Protein AF-A0A7Y4U387-F1 (afdb_monomer_lite)

Radius of gyration: 13.77 Å; chains: 1; bounding box: 35×34×28 Å

Secondary structure (DSSP, 8-state):
--GGGT-EEEEEEEEEETTEEEEEEEEE-TT---HHHHHHHHHHHHHHHHHHT---S-EEEEEE--TT-----SHHHHHHS--

Structure (mmCIF, N/CA/C/O backbone):
data_AF-A0A7Y4U387-F1
#
_entry.id   AF-A0A7Y4U387-F1
#
loop_
_atom_site.group_PDB
_atom_site.id
_atom_site.type_symbol
_atom_site.label_atom_id
_atom_site.label_alt_id
_atom_site.label_comp_id
_atom_site.label_asym_id
_atom_site.label_entity_id
_atom_site.label_seq_id
_atom_site.pdbx_PDB_ins_code
_atom_site.Cartn_x
_atom_site.Cartn_y
_atom_site.Cartn_z
_atom_site.occupancy
_atom_site.B_iso_or_equiv
_atom_site.auth_seq_id
_atom_site.auth_comp_id
_atom_site.auth_asym_id
_atom_site.auth_atom_id
_atom_site.pdbx_PDB_model_num
ATOM 1 N N . MET A 1 1 ? -15.289 -11.374 -0.708 1.00 53.47 1 MET A N 1
ATOM 2 C CA . MET A 1 1 ? -13.833 -11.187 -0.954 1.00 53.47 1 MET A CA 1
ATOM 3 C C . MET A 1 1 ? -13.326 -9.818 -0.482 1.00 53.47 1 MET A C 1
ATOM 5 O O . MET A 1 1 ? -12.848 -9.795 0.634 1.00 53.47 1 MET A O 1
ATOM 9 N N . ILE A 1 2 ? -13.550 -8.662 -1.125 1.00 52.62 2 ILE A N 1
ATOM 10 C CA . ILE A 1 2 ? -13.313 -7.338 -0.462 1.00 52.62 2 ILE A CA 1
ATOM 11 C C . ILE A 1 2 ? -14.639 -6.686 -0.014 1.00 52.62 2 ILE A C 1
ATOM 13 O O . ILE A 1 2 ? -14.732 -6.074 1.048 1.00 52.62 2 ILE A O 1
ATOM 17 N N . ALA A 1 3 ? -15.718 -6.957 -0.753 1.00 48.28 3 ALA A N 1
ATOM 18 C CA . ALA A 1 3 ? -17.064 -6.458 -0.468 1.00 48.28 3 ALA A CA 1
ATOM 19 C C . ALA A 1 3 ? -17.721 -7.034 0.806 1.00 48.28 3 ALA A C 1
ATOM 21 O O . ALA A 1 3 ? -18.705 -6.481 1.283 1.00 48.28 3 ALA A O 1
ATOM 22 N N . GLU A 1 4 ? -17.201 -8.126 1.376 1.00 53.00 4 GLU A N 1
ATOM 23 C CA . GLU A 1 4 ? -17.861 -8.820 2.499 1.00 53.00 4 GLU A CA 1
ATOM 24 C C . GLU A 1 4 ? -17.485 -8.278 3.886 1.00 53.00 4 GLU A C 1
ATOM 26 O O . GLU A 1 4 ? -18.136 -8.622 4.865 1.00 53.00 4 GLU A O 1
ATOM 31 N N . ALA A 1 5 ? -16.479 -7.402 3.984 1.00 61.41 5 ALA A N 1
ATOM 32 C CA . ALA A 1 5 ? -16.034 -6.814 5.255 1.00 61.41 5 ALA A CA 1
ATOM 33 C C . ALA A 1 5 ? -16.325 -5.304 5.377 1.00 61.41 5 ALA A C 1
ATOM 35 O O . ALA A 1 5 ? -15.852 -4.659 6.318 1.00 61.41 5 ALA A O 1
ATOM 36 N N . GLY A 1 6 ? -17.053 -4.725 4.410 1.00 72.94 6 GLY A N 1
ATOM 37 C CA . GLY A 1 6 ? -17.281 -3.276 4.324 1.00 72.94 6 GLY A CA 1
ATOM 38 C C . GLY A 1 6 ? -16.005 -2.462 4.073 1.00 72.94 6 GLY A C 1
ATOM 39 O O . GLY A 1 6 ? -15.990 -1.261 4.323 1.00 72.94 6 GLY A O 1
ATOM 40 N N . ILE A 1 7 ? -14.926 -3.118 3.631 1.00 81.75 7 ILE A N 1
ATOM 41 C CA . ILE A 1 7 ? -13.667 -2.474 3.258 1.00 81.75 7 ILE A CA 1
ATOM 42 C C . ILE A 1 7 ? -13.792 -2.031 1.800 1.00 81.75 7 ILE A C 1
ATOM 44 O O . ILE A 1 7 ? -14.084 -2.832 0.917 1.00 81.75 7 ILE A O 1
ATOM 48 N N . GLU A 1 8 ? -13.571 -0.749 1.547 1.00 81.69 8 GLU A N 1
ATOM 49 C CA . GLU A 1 8 ? -13.640 -0.136 0.226 1.00 81.69 8 GLU A CA 1
ATOM 50 C C . GLU A 1 8 ? -12.233 0.201 -0.280 1.00 81.69 8 GLU A C 1
ATOM 52 O O . GLU A 1 8 ? -11.362 0.653 0.468 1.00 81.69 8 GLU A O 1
ATOM 57 N N . LEU A 1 9 ? -12.010 0.025 -1.584 1.00 82.62 9 LEU A N 1
ATOM 58 C CA . LEU A 1 9 ? -10.782 0.474 -2.231 1.00 82.62 9 LEU A CA 1
ATOM 59 C C . LEU A 1 9 ? -10.831 1.988 -2.449 1.00 82.62 9 LEU A C 1
ATOM 61 O O . LEU A 1 9 ? -11.342 2.480 -3.459 1.00 82.62 9 LEU A O 1
ATOM 65 N N . TRP A 1 10 ? -10.261 2.722 -1.500 1.00 83.00 10 TRP A N 1
ATOM 66 C CA . TRP A 1 10 ? -10.185 4.176 -1.514 1.00 83.00 10 TRP A CA 1
ATOM 67 C C . TRP A 1 10 ? -9.334 4.698 -2.671 1.00 83.00 10 TRP A C 1
ATOM 69 O O . TRP A 1 10 ? -9.750 5.602 -3.394 1.00 83.00 10 TRP A O 1
ATOM 79 N N . GLY A 1 11 ? -8.168 4.112 -2.929 1.00 82.44 11 GLY A N 1
ATOM 80 C CA . GLY A 1 11 ? -7.269 4.605 -3.973 1.00 82.44 11 GLY A CA 1
ATOM 81 C C . GLY A 1 11 ? -6.308 3.550 -4.490 1.00 82.44 11 GLY A C 1
ATOM 82 O O . GLY A 1 11 ? -5.981 2.606 -3.780 1.00 82.44 11 GLY A O 1
ATOM 83 N N . ILE A 1 12 ? -5.861 3.743 -5.728 1.00 86.38 12 ILE A N 1
ATOM 84 C CA . ILE A 1 12 ? -4.777 2.985 -6.352 1.00 86.38 12 ILE A CA 1
ATOM 85 C C . ILE A 1 12 ? -3.822 4.006 -6.967 1.00 86.38 12 ILE A C 1
ATOM 87 O O . ILE A 1 12 ? -4.274 4.917 -7.661 1.00 86.38 12 ILE A O 1
ATOM 91 N N . ASP A 1 13 ? -2.529 3.845 -6.722 1.00 86.94 13 ASP A N 1
ATOM 92 C CA . ASP A 1 13 ? -1.463 4.629 -7.340 1.00 86.94 13 ASP A CA 1
ATOM 93 C C . ASP A 1 13 ? -0.353 3.680 -7.801 1.00 86.94 13 ASP A C 1
ATOM 95 O O . ASP A 1 13 ? 0.067 2.803 -7.046 1.00 86.94 13 ASP A O 1
ATOM 99 N N . PHE A 1 14 ? 0.098 3.823 -9.046 1.00 87.69 14 PHE A N 1
ATOM 100 C CA . PHE A 1 14 ? 1.189 3.023 -9.597 1.00 87.69 14 PHE A CA 1
ATOM 101 C C . PHE A 1 14 ? 2.219 3.936 -10.243 1.00 87.69 14 PHE A C 1
ATOM 103 O O . PHE A 1 14 ? 1.953 4.552 -11.277 1.00 87.69 14 PHE A O 1
ATOM 110 N N . ARG A 1 15 ? 3.391 4.049 -9.619 1.00 88.31 15 ARG A N 1
ATOM 111 C CA . ARG A 1 15 ? 4.417 5.003 -10.048 1.00 88.31 15 ARG A CA 1
ATOM 112 C C . ARG A 1 15 ? 5.831 4.542 -9.696 1.00 88.31 15 ARG A C 1
ATOM 114 O O . ARG A 1 15 ? 6.003 3.745 -8.771 1.00 88.31 15 ARG A O 1
ATOM 121 N N . PRO A 1 16 ? 6.855 5.033 -10.411 1.00 89.12 16 PRO A N 1
ATOM 122 C CA . PRO A 1 16 ? 8.235 4.770 -10.047 1.00 89.12 16 PRO A CA 1
ATOM 123 C C . PRO A 1 16 ? 8.644 5.629 -8.840 1.00 89.12 16 PRO A C 1
ATOM 125 O O . PRO A 1 16 ? 8.493 6.849 -8.852 1.00 89.12 16 PRO A O 1
ATOM 128 N N . GLU A 1 17 ? 9.214 5.003 -7.813 1.00 90.88 17 GLU A N 1
ATOM 129 C CA . GLU A 1 17 ? 9.784 5.658 -6.634 1.00 90.88 17 GLU A CA 1
ATOM 130 C C . GLU A 1 17 ? 11.166 5.064 -6.338 1.00 90.88 17 GLU A C 1
ATOM 132 O O . GLU A 1 17 ? 11.323 3.847 -6.274 1.00 90.88 17 GLU A O 1
ATOM 137 N N . LEU A 1 18 ? 12.189 5.909 -6.157 1.00 89.25 18 LEU A N 1
ATOM 138 C CA . LEU A 1 18 ? 13.551 5.485 -5.776 1.00 89.25 18 LEU A CA 1
ATOM 139 C C . LEU A 1 18 ? 14.112 4.316 -6.621 1.00 89.25 18 LEU A C 1
ATOM 141 O O . LEU A 1 1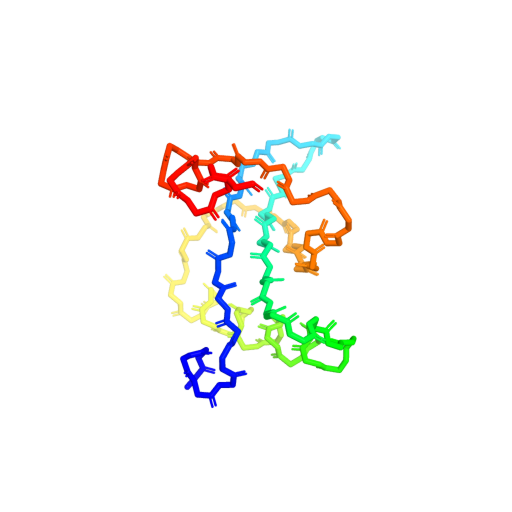8 ? 14.783 3.425 -6.103 1.00 89.25 18 LEU A O 1
ATOM 145 N N . GLY A 1 19 ? 13.820 4.305 -7.926 1.00 87.38 19 GLY A N 1
ATOM 146 C CA . GLY A 1 19 ? 14.314 3.288 -8.860 1.00 87.38 19 GLY A CA 1
ATOM 147 C C . GLY A 1 19 ? 13.537 1.964 -8.876 1.00 87.38 19 GLY A C 1
ATOM 148 O O . GLY A 1 19 ? 13.991 1.018 -9.515 1.00 87.38 19 GLY A O 1
ATOM 149 N N . ARG A 1 20 ? 12.375 1.877 -8.218 1.00 88.25 20 ARG A N 1
ATOM 150 C CA . ARG A 1 20 ? 11.463 0.722 -8.291 1.00 88.25 20 ARG A CA 1
ATOM 151 C C . ARG A 1 20 ? 10.037 1.161 -8.603 1.00 88.25 20 ARG A C 1
ATOM 153 O O . ARG A 1 20 ? 9.645 2.271 -8.265 1.00 88.25 20 ARG A O 1
ATOM 160 N N . TRP A 1 21 ? 9.249 0.290 -9.221 1.00 89.81 21 TRP A N 1
ATOM 161 C CA . TRP A 1 21 ? 7.812 0.521 -9.346 1.00 89.81 21 TRP A CA 1
ATOM 162 C C . TRP A 1 21 ? 7.123 0.244 -8.014 1.00 89.81 21 TRP A C 1
ATOM 164 O O . TRP A 1 21 ? 7.430 -0.746 -7.352 1.00 89.81 21 TRP A O 1
ATOM 174 N N . VAL A 1 22 ? 6.196 1.106 -7.613 1.00 90.69 22 VAL A N 1
ATOM 175 C CA . VAL A 1 22 ? 5.399 0.925 -6.398 1.00 90.69 22 VAL A CA 1
ATOM 176 C C . VAL A 1 22 ? 3.929 0.937 -6.785 1.00 90.69 22 VAL A C 1
ATOM 178 O O . VAL A 1 22 ? 3.460 1.903 -7.384 1.00 90.69 22 VAL A O 1
ATOM 181 N N . LEU A 1 23 ? 3.220 -0.143 -6.450 1.00 90.00 23 LEU A N 1
ATOM 182 C CA . LEU A 1 23 ? 1.766 -0.239 -6.520 1.00 90.00 23 LEU A CA 1
ATOM 183 C C . LEU A 1 23 ? 1.208 -0.038 -5.115 1.00 90.00 23 LEU A C 1
ATOM 185 O O . LEU A 1 23 ? 1.366 -0.897 -4.250 1.00 90.00 23 LEU A O 1
ATOM 189 N N . ARG A 1 24 ? 0.552 1.096 -4.892 1.00 90.00 24 ARG A N 1
ATOM 190 C CA . ARG A 1 24 ? -0.019 1.480 -3.606 1.00 90.00 24 ARG A CA 1
ATOM 191 C C . ARG A 1 24 ? -1.538 1.384 -3.666 1.00 90.00 24 ARG A C 1
ATOM 193 O O . ARG A 1 24 ? -2.163 2.046 -4.493 1.00 90.00 24 ARG A O 1
ATOM 200 N N . LEU A 1 25 ? -2.133 0.604 -2.769 1.00 88.25 25 LEU A N 1
ATOM 201 C CA . LEU A 1 25 ? -3.580 0.523 -2.582 1.00 88.25 25 LEU A CA 1
ATOM 202 C C . LEU A 1 25 ? -3.959 1.083 -1.212 1.00 88.25 25 LEU A C 1
ATOM 204 O O . LEU A 1 25 ? -3.425 0.672 -0.182 1.00 88.25 25 LEU A O 1
ATOM 208 N N . ALA A 1 26 ? -4.908 2.014 -1.210 1.00 87.69 26 ALA A N 1
ATOM 209 C CA . ALA A 1 26 ? -5.501 2.560 -0.000 1.00 87.69 26 ALA A CA 1
ATOM 210 C C . ALA A 1 26 ? -6.858 1.896 0.247 1.00 87.69 26 ALA A C 1
ATOM 212 O O . ALA A 1 26 ? -7.732 1.952 -0.618 1.00 87.69 26 ALA A O 1
ATOM 213 N N . LEU A 1 27 ? -7.036 1.298 1.421 1.00 87.06 27 LEU A N 1
ATOM 214 C CA . LEU A 1 27 ? -8.261 0.627 1.852 1.00 87.06 27 LEU A CA 1
ATOM 215 C C . LEU A 1 27 ? -8.912 1.420 2.981 1.00 87.06 27 LEU A C 1
ATOM 217 O O . LEU A 1 27 ? -8.254 1.731 3.971 1.00 87.06 27 LEU A O 1
ATOM 221 N N . ASP A 1 28 ? -10.194 1.737 2.855 1.00 85.12 28 ASP A N 1
ATOM 222 C CA . ASP A 1 28 ? -10.939 2.475 3.874 1.00 85.12 28 ASP A CA 1
ATOM 223 C C . ASP A 1 28 ? -12.132 1.669 4.370 1.00 85.12 28 ASP A C 1
ATOM 225 O O . ASP A 1 28 ? -12.710 0.852 3.657 1.00 85.12 28 ASP A O 1
ATOM 229 N N . ARG A 1 29 ? -12.503 1.925 5.617 1.00 85.88 29 ARG A N 1
ATOM 230 C CA . ARG A 1 29 ? -13.765 1.491 6.200 1.00 85.88 29 ARG A CA 1
ATOM 231 C C . ARG A 1 29 ? -14.174 2.537 7.216 1.00 85.88 29 ARG A C 1
ATOM 233 O O . ARG A 1 29 ? -13.320 3.117 7.882 1.00 85.88 29 ARG A O 1
ATOM 240 N N . GLU A 1 30 ? -15.473 2.758 7.366 1.00 80.62 30 GLU A N 1
ATOM 241 C CA . GLU A 1 30 ? -16.002 3.762 8.292 1.00 80.62 30 GLU A CA 1
ATOM 242 C C . GLU A 1 30 ? -15.489 3.574 9.729 1.00 80.62 30 GLU A C 1
ATOM 244 O O . GLU A 1 30 ? -15.073 4.538 10.364 1.00 80.62 30 GLU A O 1
ATOM 249 N N . SER A 1 31 ? -15.405 2.327 10.201 1.00 82.94 31 SER A N 1
ATOM 250 C CA . SER A 1 31 ? -14.856 1.973 11.516 1.00 82.94 31 SER A CA 1
ATOM 251 C C . SER A 1 31 ? -13.321 1.890 11.564 1.00 82.94 31 SER A C 1
ATOM 253 O O . SER A 1 31 ? -12.760 1.460 12.570 1.00 82.94 31 SER A O 1
ATOM 255 N N . GLY A 1 32 ? -12.633 2.229 10.474 1.00 82.94 32 GLY A N 1
ATOM 256 C CA . GLY A 1 32 ? -11.213 1.961 10.276 1.00 82.94 32 GLY A CA 1
ATOM 257 C C . GLY A 1 32 ? -10.919 0.513 9.869 1.00 82.94 32 GLY A C 1
ATOM 258 O O . GLY A 1 32 ? -11.752 -0.394 9.988 1.00 82.94 32 GLY A O 1
ATOM 259 N N . VAL A 1 33 ? -9.700 0.306 9.370 1.00 85.75 33 VAL A N 1
ATOM 260 C CA . VAL A 1 33 ? -9.175 -0.998 8.942 1.00 85.75 33 VAL A CA 1
ATOM 261 C C . VAL A 1 33 ? -8.045 -1.397 9.888 1.00 85.75 33 VAL A C 1
ATOM 263 O O . VAL A 1 33 ? -7.125 -0.608 10.113 1.00 85.75 33 VAL A O 1
ATOM 266 N N . SER A 1 34 ? -8.120 -2.598 10.464 1.00 87.94 34 SER A N 1
ATOM 267 C CA . SER A 1 34 ? -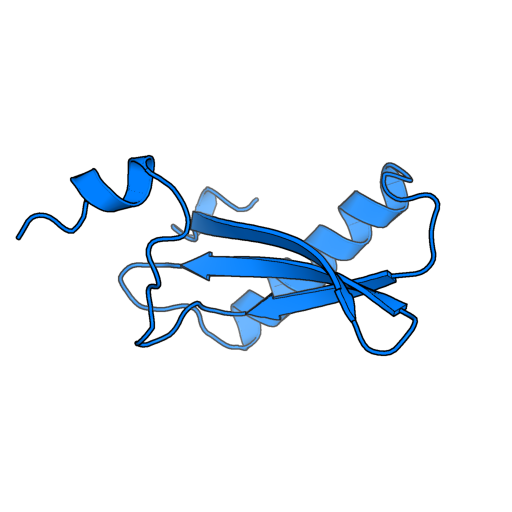7.085 -3.113 11.367 1.00 87.94 34 SER A CA 1
ATOM 268 C C . SER A 1 34 ? -5.858 -3.632 10.605 1.00 87.94 34 SER A C 1
ATOM 270 O O . SER A 1 34 ? -5.921 -3.929 9.413 1.00 87.94 34 SER A O 1
ATOM 272 N N . LEU A 1 35 ? -4.725 -3.779 11.301 1.00 86.50 35 LEU A N 1
ATOM 273 C CA . LEU A 1 35 ? -3.493 -4.312 10.704 1.00 86.50 35 LEU A CA 1
ATOM 274 C C . LEU A 1 35 ? -3.654 -5.757 10.202 1.00 86.50 35 LEU A C 1
ATOM 276 O O . LEU A 1 35 ? -3.085 -6.118 9.171 1.00 86.50 35 LEU A O 1
ATOM 280 N N . ASP A 1 36 ? -4.432 -6.570 10.915 1.00 88.88 36 ASP A N 1
ATOM 281 C CA . ASP A 1 36 ? -4.690 -7.962 10.539 1.00 88.88 36 ASP A CA 1
ATOM 282 C C . ASP A 1 36 ? -5.468 -8.032 9.216 1.00 88.88 36 ASP A C 1
ATOM 284 O O . ASP A 1 36 ? -5.109 -8.767 8.297 1.00 88.88 36 ASP A O 1
ATOM 288 N N . GLU A 1 37 ? -6.454 -7.148 9.053 1.00 87.00 37 GLU A N 1
ATOM 289 C CA . GLU A 1 37 ? -7.217 -7.015 7.811 1.00 87.00 37 GLU A CA 1
ATOM 290 C C . GLU A 1 37 ? -6.361 -6.502 6.655 1.00 87.00 37 GLU A C 1
ATOM 292 O O . GLU A 1 37 ? -6.432 -7.059 5.561 1.00 87.00 37 GLU A O 1
ATOM 297 N N . LEU A 1 38 ? -5.508 -5.497 6.889 1.00 86.62 38 LEU A N 1
ATOM 298 C CA . LEU A 1 38 ? -4.546 -5.044 5.878 1.00 86.62 38 LEU A CA 1
ATOM 299 C C . LEU A 1 38 ? -3.632 -6.191 5.437 1.00 86.62 38 LEU A C 1
ATOM 301 O O . LEU A 1 38 ? -3.385 -6.358 4.246 1.00 86.62 38 LEU A O 1
ATOM 305 N N . THR A 1 39 ? -3.173 -7.012 6.383 1.00 89.19 39 THR A N 1
ATOM 306 C CA . THR A 1 39 ? -2.304 -8.164 6.106 1.00 89.19 39 THR A CA 1
ATOM 307 C C . THR A 1 39 ? -3.033 -9.236 5.303 1.00 89.19 39 THR A C 1
ATOM 309 O O . THR A 1 39 ? -2.475 -9.776 4.346 1.00 89.19 39 THR A O 1
ATOM 312 N N . ARG A 1 40 ? -4.285 -9.539 5.659 1.00 88.81 40 ARG A N 1
ATOM 313 C CA . ARG A 1 40 ? -5.122 -10.488 4.919 1.00 88.81 40 ARG A CA 1
ATOM 314 C C . ARG A 1 40 ? -5.344 -10.019 3.484 1.00 88.81 40 ARG A C 1
ATOM 316 O O . ARG A 1 40 ? -5.114 -10.791 2.558 1.00 88.81 40 ARG A O 1
ATOM 323 N N . VAL A 1 41 ? -5.739 -8.759 3.304 1.00 87.06 41 VAL A N 1
ATOM 324 C CA . VAL A 1 41 ? -5.980 -8.196 1.970 1.00 87.06 41 VAL A CA 1
ATOM 325 C C . VAL A 1 41 ? -4.685 -8.123 1.165 1.00 87.06 41 VAL A C 1
ATOM 327 O O . VAL A 1 41 ? -4.701 -8.408 -0.025 1.00 87.06 41 VAL A O 1
ATOM 330 N N . HIS A 1 42 ? -3.551 -7.813 1.795 1.00 88.75 42 HIS A N 1
ATOM 331 C CA . HIS A 1 42 ? -2.255 -7.822 1.121 1.00 88.75 42 HIS A CA 1
ATOM 332 C C . HIS A 1 42 ? -1.922 -9.194 0.524 1.00 88.75 42 HIS A C 1
ATOM 334 O O . HIS A 1 42 ? -1.525 -9.264 -0.635 1.00 88.75 42 HIS A O 1
ATOM 340 N N . ARG A 1 43 ? -2.128 -10.281 1.282 1.00 89.44 43 ARG A N 1
ATOM 341 C CA . ARG A 1 43 ? -1.903 -11.649 0.786 1.00 89.44 43 ARG A CA 1
ATOM 342 C C . ARG A 1 43 ? -2.838 -11.994 -0.370 1.00 89.44 43 ARG A C 1
ATOM 344 O O . ARG A 1 43 ? -2.371 -12.441 -1.406 1.00 89.44 43 ARG A O 1
ATOM 351 N N . GLU A 1 44 ? -4.130 -11.715 -0.214 1.00 88.00 44 GLU A N 1
ATOM 352 C CA . GLU A 1 44 ? -5.138 -12.000 -1.242 1.00 88.00 44 GLU A CA 1
ATOM 353 C C . GLU A 1 44 ? -4.871 -11.222 -2.540 1.00 88.00 44 GLU A C 1
ATOM 355 O O . GLU A 1 44 ? -4.938 -11.781 -3.632 1.00 88.00 44 GLU A O 1
ATOM 360 N N . LEU A 1 45 ? -4.514 -9.938 -2.430 1.00 86.62 45 LEU A N 1
ATOM 361 C CA . LEU A 1 45 ? -4.131 -9.125 -3.581 1.00 86.62 45 LEU A CA 1
ATOM 362 C C . LEU A 1 45 ? -2.870 -9.657 -4.252 1.00 86.62 45 LEU A C 1
ATOM 364 O O . LEU A 1 45 ? -2.826 -9.689 -5.477 1.00 86.62 45 LEU A O 1
ATOM 368 N N . ASN A 1 46 ? -1.869 -10.074 -3.475 1.00 87.06 46 ASN A N 1
ATOM 369 C CA . ASN A 1 46 ? -0.656 -10.653 -4.034 1.00 87.06 46 ASN A CA 1
ATOM 370 C C . ASN A 1 46 ? -0.972 -11.925 -4.836 1.00 87.06 46 ASN A C 1
ATOM 372 O O . ASN A 1 46 ? -0.576 -12.017 -5.991 1.00 87.06 46 ASN A O 1
ATOM 376 N N . ASP A 1 47 ? -1.771 -12.840 -4.277 1.00 88.44 47 ASP A N 1
ATOM 377 C CA . ASP A 1 47 ? -2.179 -14.074 -4.962 1.00 88.44 47 ASP A CA 1
ATOM 378 C C . ASP A 1 47 ? -2.935 -13.784 -6.272 1.00 88.44 47 ASP A C 1
ATOM 380 O O . ASP A 1 47 ? -2.700 -14.431 -7.293 1.00 88.44 47 ASP A O 1
ATOM 384 N N . ILE A 1 48 ? -3.830 -12.788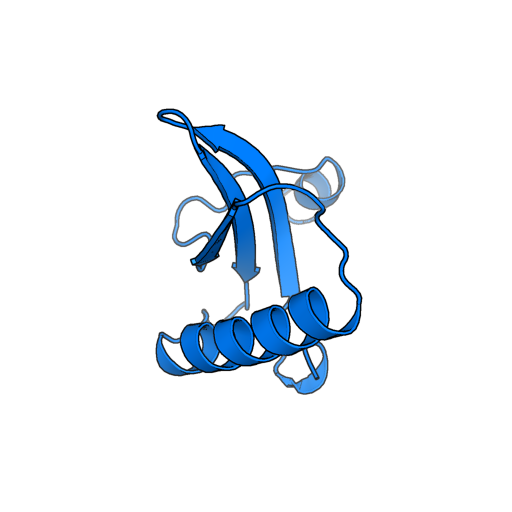 -6.273 1.00 86.56 48 ILE A N 1
ATOM 385 C CA . ILE A 1 48 ? -4.581 -12.385 -7.471 1.00 86.56 48 ILE A CA 1
ATOM 386 C C . ILE A 1 48 ? -3.656 -11.775 -8.528 1.00 86.56 48 ILE A C 1
ATOM 388 O O . ILE A 1 48 ? -3.780 -12.118 -9.708 1.00 86.56 48 ILE A O 1
ATOM 392 N N . LEU A 1 49 ? -2.769 -10.863 -8.120 1.00 85.94 49 LEU A N 1
ATOM 393 C CA . LEU A 1 49 ?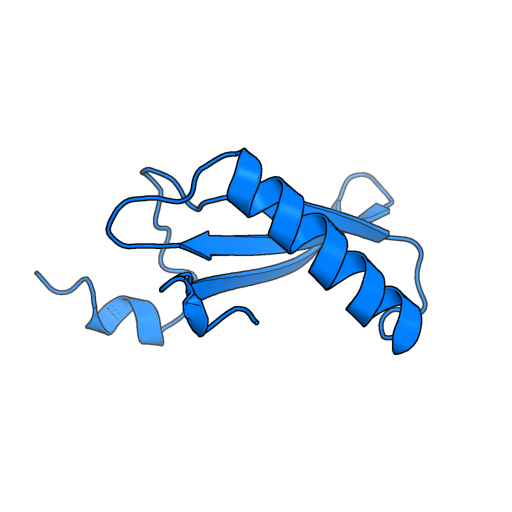 -1.835 -10.178 -9.014 1.00 85.94 49 LEU A CA 1
ATOM 394 C C . LEU A 1 49 ? -0.858 -11.169 -9.654 1.00 85.94 49 LEU A C 1
ATOM 396 O O . LEU A 1 49 ? -0.634 -11.085 -10.862 1.00 85.94 49 LEU A O 1
ATOM 400 N N . ASP A 1 50 ? -0.350 -12.124 -8.871 1.00 83.44 50 ASP A N 1
ATOM 401 C CA . ASP A 1 50 ? 0.543 -13.182 -9.344 1.00 83.44 50 ASP A CA 1
ATOM 402 C C . ASP A 1 50 ? -0.187 -14.150 -10.289 1.00 83.44 50 ASP A C 1
ATOM 404 O O . ASP A 1 50 ? 0.334 -14.497 -11.347 1.00 83.44 50 ASP A O 1
ATOM 408 N N . ALA A 1 51 ? -1.424 -14.549 -9.968 1.00 87.69 51 ALA A N 1
ATOM 409 C CA . ALA A 1 51 ? -2.200 -15.468 -10.804 1.00 87.69 51 ALA A CA 1
ATOM 410 C C . ALA A 1 51 ? -2.574 -14.890 -12.181 1.00 87.69 51 ALA A C 1
ATOM 412 O O . ALA A 1 51 ? -2.756 -15.648 -13.134 1.00 87.69 51 ALA A O 1
ATOM 413 N N . HIS A 1 52 ? -2.721 -13.567 -12.286 1.00 82.38 52 HIS A N 1
ATOM 414 C CA . HIS A 1 52 ? -3.134 -12.893 -13.520 1.00 82.38 52 HIS A CA 1
ATOM 415 C C . HIS A 1 52 ? -1.969 -12.236 -14.281 1.00 82.38 52 HIS A C 1
ATOM 417 O O . HIS A 1 52 ? -2.219 -11.646 -15.331 1.00 82.38 52 HIS A O 1
ATOM 423 N N . ASP A 1 53 ? -0.735 -12.316 -13.762 1.00 77.94 53 ASP A N 1
ATOM 424 C CA . ASP A 1 53 ? 0.485 -11.720 -14.340 1.00 77.94 53 ASP A CA 1
ATOM 425 C C . ASP A 1 53 ? 0.277 -10.267 -14.822 1.00 77.94 53 ASP A C 1
ATOM 427 O O . ASP A 1 53 ? 0.652 -9.863 -15.923 1.00 77.94 53 ASP A O 1
ATOM 431 N N . LEU A 1 54 ? -0.418 -9.465 -14.006 1.00 74.00 54 LEU A N 1
ATOM 432 C CA . LEU A 1 54 ? -0.962 -8.171 -14.445 1.00 74.00 54 LEU A CA 1
ATOM 433 C C . LEU A 1 54 ? 0.101 -7.081 -14.623 1.00 74.00 54 LEU A C 1
ATOM 435 O O . LEU A 1 54 ? -0.188 -6.042 -15.222 1.00 74.00 54 LEU A O 1
ATOM 439 N N . ILE A 1 55 ? 1.307 -7.271 -14.076 1.00 77.88 55 ILE A N 1
ATOM 440 C CA . ILE A 1 55 ? 2.358 -6.250 -14.055 1.00 77.88 55 ILE A CA 1
ATOM 441 C C . ILE A 1 55 ? 3.679 -6.862 -14.538 1.00 77.88 55 ILE A C 1
ATOM 443 O O . ILE A 1 55 ? 4.340 -7.567 -13.779 1.00 77.88 55 ILE A O 1
ATOM 447 N N . PRO A 1 56 ? 4.127 -6.532 -15.763 1.00 76.50 56 PRO A N 1
ATOM 448 C CA . PRO A 1 56 ? 5.322 -7.127 -16.367 1.00 76.50 56 PRO A CA 1
ATOM 449 C C . PRO A 1 56 ? 6.648 -6.600 -15.787 1.00 76.50 56 PRO A C 1
ATOM 451 O O . PRO A 1 56 ? 7.725 -7.072 -16.151 1.00 76.50 56 PRO A O 1
ATOM 454 N N . TRP A 1 57 ? 6.607 -5.593 -14.910 1.00 79.44 57 TRP A N 1
ATOM 455 C CA . TRP A 1 57 ? 7.789 -5.007 -14.272 1.00 79.44 57 TRP A CA 1
ATOM 456 C C . TRP A 1 57 ? 7.911 -5.447 -12.822 1.00 79.44 57 TRP A C 1
ATOM 458 O O . TRP A 1 57 ? 6.911 -5.656 -12.155 1.00 79.44 57 TRP A O 1
ATOM 468 N N . ARG A 1 58 ? 9.132 -5.486 -12.280 1.00 84.62 58 ARG A N 1
ATOM 469 C CA . ARG A 1 58 ? 9.335 -5.702 -10.842 1.00 84.62 58 ARG A CA 1
ATOM 470 C C . ARG A 1 58 ? 8.793 -4.510 -10.051 1.00 84.62 58 ARG A C 1
ATOM 472 O O . ARG A 1 58 ? 9.235 -3.379 -10.269 1.00 84.62 58 ARG A O 1
ATOM 479 N N . TYR A 1 59 ? 7.890 -4.773 -9.114 1.00 88.50 59 TYR A N 1
ATOM 480 C CA . TYR A 1 59 ? 7.248 -3.750 -8.293 1.00 88.50 59 TYR A CA 1
ATOM 481 C C . TYR A 1 59 ? 7.252 -4.113 -6.803 1.00 88.50 59 TYR A C 1
ATOM 483 O O . TYR A 1 59 ? 7.583 -5.230 -6.408 1.00 88.50 59 TYR A O 1
ATOM 491 N N . THR A 1 60 ? 6.912 -3.138 -5.965 1.00 90.12 60 THR A N 1
ATOM 492 C CA . THR A 1 60 ? 6.593 -3.320 -4.547 1.00 90.12 60 THR A CA 1
ATOM 493 C C . THR A 1 60 ? 5.111 -3.044 -4.341 1.00 90.12 60 THR A C 1
ATOM 495 O O . THR A 1 60 ? 4.627 -1.979 -4.726 1.00 90.12 60 THR A O 1
ATOM 498 N N . LEU A 1 61 ? 4.398 -4.003 -3.751 1.00 90.81 61 LEU A N 1
ATOM 499 C CA . LEU A 1 61 ? 3.003 -3.855 -3.351 1.00 90.81 61 LEU A CA 1
ATOM 500 C C . LEU A 1 61 ? 2.933 -3.223 -1.959 1.00 90.81 61 LEU A C 1
ATOM 502 O O . LEU A 1 61 ? 3.475 -3.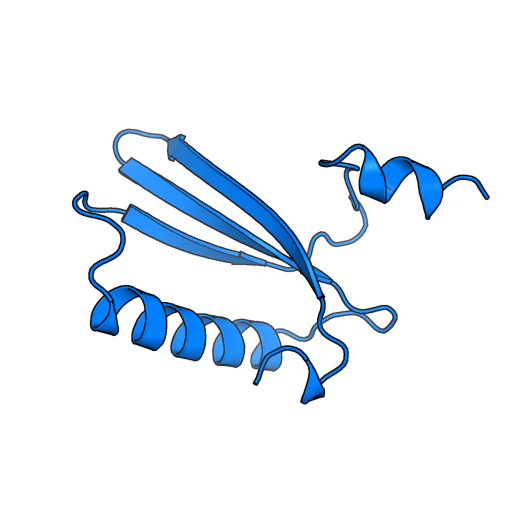767 -0.999 1.00 90.81 61 LEU A O 1
ATOM 506 N N . GLU A 1 62 ? 2.231 -2.104 -1.833 1.00 91.12 62 GLU A N 1
ATOM 507 C CA . GLU A 1 62 ? 1.965 -1.450 -0.554 1.00 91.12 62 GLU A CA 1
ATOM 508 C C . GLU A 1 62 ? 0.456 -1.340 -0.335 1.00 91.12 62 GLU A C 1
ATOM 510 O O . GLU A 1 62 ? -0.272 -0.814 -1.176 1.00 91.12 62 GLU A O 1
ATOM 515 N N . VAL A 1 63 ? -0.022 -1.837 0.806 1.00 89.94 63 VAL A N 1
ATOM 516 C CA . VAL A 1 63 ? -1.438 -1.798 1.189 1.00 89.94 63 VAL A CA 1
ATOM 517 C C . VAL A 1 63 ? -1.546 -1.069 2.519 1.00 89.94 63 VAL A C 1
ATOM 519 O O . VAL A 1 63 ? -0.905 -1.454 3.495 1.00 89.94 63 VAL A O 1
ATOM 522 N N . SER A 1 64 ? -2.336 -0.001 2.562 1.00 87.06 64 SER A N 1
ATOM 523 C CA . SER A 1 64 ? -2.468 0.841 3.752 1.00 87.06 64 SER A CA 1
ATOM 524 C C . SER A 1 64 ? -3.890 1.350 3.927 1.00 87.06 64 SER A C 1
ATOM 526 O O . SER A 1 64 ? -4.670 1.379 2.978 1.00 87.06 64 SER A O 1
ATOM 528 N N . SER A 1 65 ? -4.221 1.827 5.126 1.00 85.81 65 SER A N 1
ATOM 529 C CA . SER A 1 65 ? -5.397 2.677 5.308 1.00 85.81 65 SER A CA 1
ATOM 530 C C . SER A 1 65 ? -5.044 4.147 5.033 1.00 85.81 65 SER A C 1
ATOM 532 O O . SER A 1 65 ? -3.899 4.549 5.257 1.00 85.81 65 SER A O 1
ATOM 534 N N . PRO A 1 66 ? -5.977 4.974 4.522 1.00 75.44 66 PRO A N 1
ATOM 535 C CA . PRO A 1 66 ? -5.717 6.396 4.282 1.00 75.44 66 PRO A CA 1
ATOM 536 C C . PRO A 1 66 ? -5.539 7.203 5.584 1.00 75.44 66 PRO A C 1
ATOM 538 O O . PRO A 1 66 ? -5.030 8.323 5.557 1.00 75.44 66 PRO A O 1
ATOM 541 N N . GLY A 1 67 ? -5.915 6.642 6.740 1.00 67.88 67 GLY A N 1
ATOM 542 C CA . GLY A 1 67 ? -5.805 7.310 8.038 1.00 67.88 67 GLY A CA 1
ATOM 543 C C . GLY A 1 67 ? -6.609 8.617 8.104 1.00 67.88 67 GLY A C 1
ATOM 544 O O . GLY A 1 67 ? -7.661 8.741 7.482 1.00 67.88 67 GLY A O 1
ATOM 545 N N . ILE A 1 68 ? -6.106 9.603 8.863 1.00 51.66 68 ILE A N 1
ATOM 546 C CA . ILE A 1 68 ? -6.714 10.945 9.021 1.00 51.66 68 ILE A CA 1
ATOM 547 C C . ILE A 1 68 ? -6.624 11.755 7.716 1.00 51.66 68 ILE A C 1
ATOM 549 O O . ILE A 1 68 ? -7.491 12.574 7.420 1.00 51.66 68 ILE A O 1
ATOM 553 N N . ASN A 1 69 ? -5.603 11.489 6.897 1.00 54.78 69 ASN A N 1
ATOM 554 C CA . ASN A 1 69 ? -5.450 12.079 5.573 1.00 54.78 69 ASN A CA 1
ATOM 555 C C . ASN A 1 69 ? -6.216 11.240 4.548 1.00 54.78 69 ASN A C 1
ATOM 557 O O . ASN A 1 69 ? -5.635 10.630 3.647 1.00 54.78 69 ASN A O 1
ATOM 561 N N . ARG A 1 70 ? -7.552 11.269 4.647 1.00 59.84 70 ARG A N 1
ATOM 562 C CA . ARG A 1 70 ? -8.455 10.910 3.541 1.00 59.84 70 ARG A CA 1
ATOM 563 C C . ARG A 1 70 ? -8.305 11.924 2.402 1.00 59.84 70 ARG A C 1
ATOM 565 O O . ARG A 1 70 ? -9.244 12.620 2.029 1.00 59.84 70 ARG A O 1
ATOM 572 N N . SER A 1 71 ? -7.097 12.039 1.856 1.00 53.53 71 SER A N 1
ATOM 573 C CA . SER A 1 71 ? -6.820 12.879 0.705 1.00 53.53 71 SER A CA 1
ATOM 574 C C . SER A 1 71 ? -7.688 12.391 -0.447 1.00 53.53 71 SER A C 1
ATOM 576 O O . SER A 1 71 ? -7.695 11.210 -0.816 1.00 53.53 71 SER A O 1
ATOM 578 N N . LEU A 1 72 ? -8.485 13.325 -0.954 1.00 50.28 72 LEU A N 1
ATOM 579 C CA . LEU A 1 72 ? -9.524 13.139 -1.956 1.00 50.28 72 LEU A CA 1
ATOM 580 C C . LEU A 1 72 ? -8.872 12.906 -3.325 1.00 50.28 72 LEU A C 1
ATOM 582 O O . LEU A 1 72 ? -8.777 13.807 -4.147 1.00 50.28 72 LEU A O 1
ATOM 586 N N . LEU A 1 73 ? -8.371 11.694 -3.557 1.00 55.16 73 LEU A N 1
ATOM 587 C CA . LEU A 1 73 ? -7.612 11.368 -4.770 1.00 55.16 73 LEU A CA 1
ATOM 588 C C . LEU A 1 73 ? -8.478 11.234 -6.040 1.00 55.16 73 LEU A C 1
ATOM 590 O O . LEU A 1 73 ? -7.930 11.172 -7.136 1.00 55.16 73 LEU A O 1
ATOM 594 N N . ARG A 1 74 ? -9.817 11.197 -5.937 1.00 53.16 74 ARG A N 1
ATOM 595 C CA . ARG A 1 74 ? -10.733 11.082 -7.091 1.00 53.16 74 ARG A CA 1
ATOM 596 C C . ARG A 1 74 ? -11.871 12.112 -7.025 1.00 53.16 74 ARG A C 1
ATOM 598 O O . ARG A 1 74 ? -12.362 12.374 -5.927 1.00 53.16 74 ARG A O 1
ATOM 605 N N . PRO A 1 75 ? -12.385 12.616 -8.170 1.00 51.69 75 PRO A N 1
ATOM 606 C CA . PRO A 1 75 ? -13.558 13.502 -8.208 1.00 51.69 75 PRO A CA 1
ATOM 607 C C . PRO A 1 75 ? -14.784 12.918 -7.486 1.00 51.69 75 PRO A C 1
ATOM 609 O O . PRO A 1 75 ? -15.531 13.642 -6.836 1.00 51.69 75 PRO A O 1
ATOM 612 N N . ALA A 1 76 ? -14.947 11.590 -7.517 1.00 51.72 76 ALA A N 1
ATOM 613 C CA . ALA A 1 76 ? -16.007 10.876 -6.802 1.00 51.72 76 ALA A CA 1
ATOM 614 C C . ALA A 1 76 ? -15.917 11.002 -5.265 1.00 51.72 76 ALA A C 1
ATOM 616 O O . ALA A 1 76 ? -16.937 10.921 -4.586 1.00 51.72 76 ALA A O 1
ATOM 617 N N . HIS A 1 77 ? -14.730 11.252 -4.701 1.00 48.56 77 HIS A N 1
ATOM 618 C CA . HIS A 1 77 ? -14.566 11.464 -3.258 1.00 48.56 77 HIS A CA 1
ATOM 619 C C . HIS A 1 77 ? -15.038 12.861 -2.832 1.00 48.56 77 HIS A C 1
ATOM 621 O O . HIS A 1 77 ? -15.448 13.052 -1.689 1.00 48.56 77 HIS A O 1
ATOM 627 N N . TYR A 1 78 ? -15.046 13.823 -3.761 1.00 44.97 78 TYR A N 1
ATOM 628 C CA . TYR A 1 78 ? -15.480 15.196 -3.508 1.00 44.97 78 TYR A CA 1
ATOM 629 C C . TYR A 1 78 ? -16.966 15.270 -3.120 1.00 44.97 78 TYR A C 1
ATOM 631 O O . TYR A 1 78 ? -17.349 16.102 -2.305 1.00 44.97 78 TYR A O 1
ATOM 639 N N . HIS A 1 79 ? -17.811 14.366 -3.631 1.00 47.22 79 HIS A N 1
ATOM 640 C CA . HIS A 1 79 ? -19.240 14.334 -3.296 1.00 47.22 79 HIS A CA 1
ATOM 641 C C . HIS A 1 79 ? -19.547 13.758 -1.907 1.00 47.22 79 HIS A C 1
ATOM 643 O O . HIS A 1 79 ? -20.548 14.148 -1.313 1.00 47.22 79 HIS A O 1
ATOM 649 N N . ARG A 1 80 ? -18.695 12.877 -1.364 1.00 48.59 80 ARG A N 1
ATOM 650 C CA . ARG A 1 80 ? -18.906 12.245 -0.045 1.00 48.59 80 ARG A CA 1
ATOM 651 C C . ARG A 1 80 ? -18.404 13.109 1.126 1.00 48.59 80 ARG A C 1
ATOM 653 O O . ARG A 1 80 ? -18.786 12.851 2.257 1.00 48.59 80 ARG A O 1
ATOM 660 N N . PHE A 1 81 ? -17.601 14.143 0.846 1.00 46.41 81 PHE A N 1
ATOM 661 C CA . PHE A 1 81 ? -16.993 15.051 1.835 1.00 46.41 81 PHE A CA 1
ATOM 662 C C . PHE A 1 81 ? -17.496 16.507 1.761 1.00 46.41 81 PHE A C 1
ATOM 664 O O . PHE A 1 81 ? -16.911 17.395 2.376 1.00 46.41 81 PHE A O 1
ATOM 671 N N . ARG A 1 82 ? -18.594 16.781 1.038 1.00 37.28 82 ARG A N 1
ATOM 672 C CA . ARG A 1 82 ? -19.330 18.055 1.164 1.00 37.28 82 ARG A CA 1
ATOM 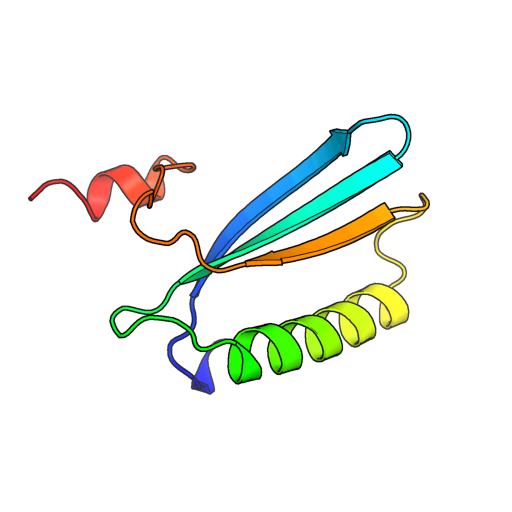673 C C . ARG A 1 82 ? -20.277 17.992 2.367 1.00 37.28 82 ARG A C 1
ATOM 675 O O . ARG A 1 82 ? -21.489 17.894 2.195 1.00 37.28 82 ARG A O 1
ATOM 682 N N . GLY A 1 83 ? -19.692 18.028 3.557 1.00 42.44 83 GLY A N 1
ATOM 683 C CA . GLY A 1 83 ? -20.361 18.150 4.850 1.00 42.44 83 GLY A CA 1
ATOM 684 C C . GLY A 1 83 ? -19.368 18.660 5.868 1.00 42.44 83 GLY A C 1
ATOM 685 O O . GLY A 1 83 ? -18.495 17.851 6.241 1.00 42.44 83 GLY A O 1
#

Foldseek 3Di:
DCVPPQKDFLDWDWDDDPNAIETETAIAHPVGDDPVRQVVVQVVVVVVCVVVVVDVGGYHYHYYHCPPVSPNPDPVSVVVPPD

pLDDT: mean 76.68, std 15.87, range [37.28, 91.12]

Sequence (83 aa):
MIAEAGIELWGIDFRPELGRWVLRLALDRESGVSLDELTRVHRELNDILDAHDLIPWRYTLEVSSPGINRSLLRPAHYHRFRG